Protein AF-A0A7D5KK02-F1 (afdb_monomer)

Nearest PDB structures (foldseek):
  3rag-assembly1_A  TM=5.807E-01  e=3.470E+00  Alicyclobacillus acidocaldarius subsp. acidocaldarius DSM 446
  3rag-assembly2_B  TM=5.726E-01  e=7.232E+00  Alicyclobacillus acidocaldarius subsp. acidocaldarius DSM 446

Foldseek 3Di:
DVVLCVQAHPVLQVVCCVVPVDGCVPDDPVLVVVSSPDNYSVVNVVVVVVVVVVVD

Mean predicted aligned error: 5.8 Å

Structure (mmCIF, N/CA/C/O backbone):
data_AF-A0A7D5KK02-F1
#
_entry.id   AF-A0A7D5KK02-F1
#
loop_
_atom_site.group_PDB
_atom_site.id
_atom_site.type_symbol
_atom_site.label_atom_id
_atom_site.label_alt_id
_atom_site.label_comp_id
_atom_site.label_asym_id
_atom_site.label_entity_id
_atom_site.label_seq_id
_atom_site.pdbx_PDB_ins_code
_atom_site.Cartn_x
_atom_site.Cartn_y
_atom_site.Cartn_z
_atom_site.occupancy
_atom_site.B_iso_or_equiv
_atom_site.auth_seq_id
_atom_site.auth_comp_id
_atom_site.auth_asym_id
_atom_site.auth_atom_id
_atom_site.pdbx_PDB_model_num
ATOM 1 N N . MET A 1 1 ? 1.489 9.601 -3.102 1.00 56.78 1 MET A N 1
ATOM 2 C CA . MET A 1 1 ? 0.350 8.681 -3.349 1.00 56.78 1 MET A CA 1
ATOM 3 C C . MET A 1 1 ? 0.157 8.250 -4.812 1.00 56.78 1 MET A C 1
ATOM 5 O O . MET A 1 1 ? -0.011 7.060 -5.036 1.00 56.78 1 MET A O 1
ATOM 9 N N . GLN A 1 2 ? 0.194 9.130 -5.830 1.00 60.97 2 GLN A N 1
ATOM 10 C CA . GLN A 1 2 ? -0.041 8.701 -7.233 1.00 60.97 2 GLN A CA 1
ATOM 11 C C . GLN A 1 2 ? 1.068 7.807 -7.831 1.00 60.97 2 GLN A C 1
ATOM 13 O O . GLN A 1 2 ? 0.792 6.977 -8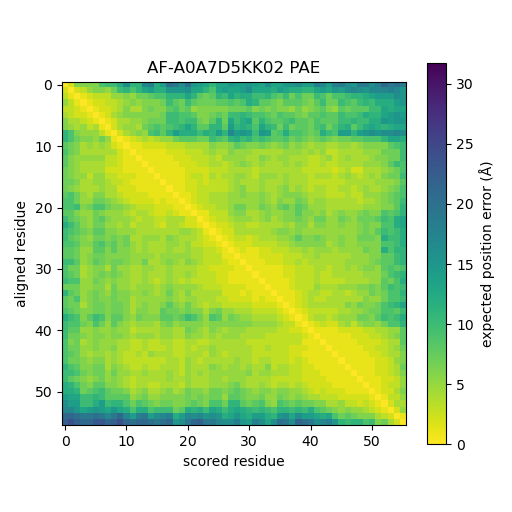.694 1.00 60.97 2 GLN A O 1
ATOM 18 N N . HIS A 1 3 ? 2.312 7.937 -7.361 1.00 65.50 3 HIS A N 1
ATOM 19 C CA . HIS A 1 3 ? 3.445 7.140 -7.848 1.00 65.50 3 HIS A CA 1
ATOM 20 C C . HIS A 1 3 ? 3.359 5.666 -7.440 1.00 65.50 3 HIS A C 1
ATOM 22 O O . HIS A 1 3 ? 3.643 4.794 -8.254 1.00 65.50 3 HIS A O 1
ATOM 28 N N . LEU A 1 4 ? 2.889 5.380 -6.223 1.00 68.12 4 LEU A N 1
ATOM 29 C CA . LEU A 1 4 ? 2.742 4.018 -5.706 1.00 68.12 4 LEU A CA 1
ATOM 30 C C . LEU A 1 4 ? 1.690 3.230 -6.497 1.00 68.12 4 LEU A C 1
ATOM 32 O O . LEU A 1 4 ? 1.949 2.111 -6.933 1.00 68.12 4 LEU A O 1
ATOM 36 N N . ARG A 1 5 ? 0.555 3.880 -6.785 1.00 70.12 5 ARG A N 1
ATOM 37 C CA . ARG A 1 5 ? -0.523 3.336 -7.626 1.00 70.12 5 ARG A CA 1
ATOM 38 C C . ARG A 1 5 ? -0.064 3.101 -9.066 1.00 70.12 5 ARG A C 1
ATOM 40 O O . ARG A 1 5 ? -0.359 2.060 -9.637 1.00 70.12 5 ARG A O 1
ATOM 47 N N . LYS A 1 6 ? 0.712 4.027 -9.643 1.00 68.25 6 LYS A N 1
ATOM 48 C CA . LYS A 1 6 ? 1.292 3.855 -10.988 1.00 68.25 6 LYS A CA 1
ATOM 49 C C . LYS A 1 6 ? 2.339 2.742 -11.060 1.00 68.25 6 LYS A C 1
ATOM 51 O O . LYS A 1 6 ? 2.434 2.087 -12.089 1.00 68.25 6 LYS A O 1
ATOM 56 N N . LYS A 1 7 ? 3.137 2.560 -10.005 1.00 68.44 7 LYS A N 1
ATOM 57 C CA . LYS A 1 7 ? 4.279 1.636 -9.991 1.00 68.44 7 LYS A CA 1
ATOM 58 C C . LYS A 1 7 ? 3.882 0.199 -9.645 1.00 68.44 7 LYS A C 1
ATOM 60 O O . LYS A 1 7 ? 4.410 -0.725 -10.246 1.00 68.44 7 LYS A O 1
ATOM 65 N N . HIS A 1 8 ? 2.952 0.015 -8.707 1.00 68.38 8 HIS A N 1
ATOM 66 C CA . HIS A 1 8 ? 2.529 -1.312 -8.235 1.00 68.38 8 HIS A CA 1
ATOM 67 C C . HIS A 1 8 ? 1.137 -1.728 -8.732 1.00 68.38 8 HIS A C 1
ATOM 69 O O . HIS A 1 8 ? 0.755 -2.887 -8.586 1.00 68.38 8 HIS A O 1
ATOM 75 N N . GLY A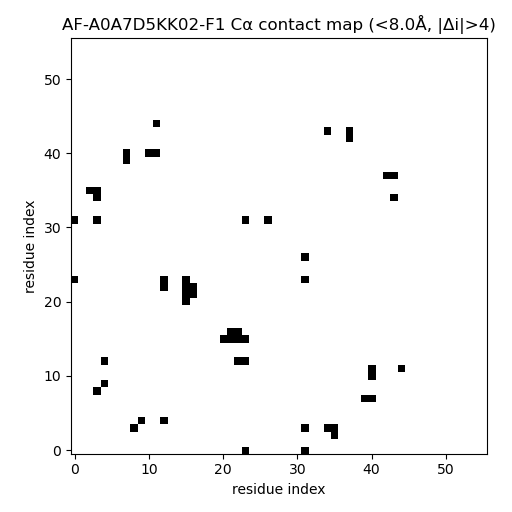 1 9 ? 0.416 -0.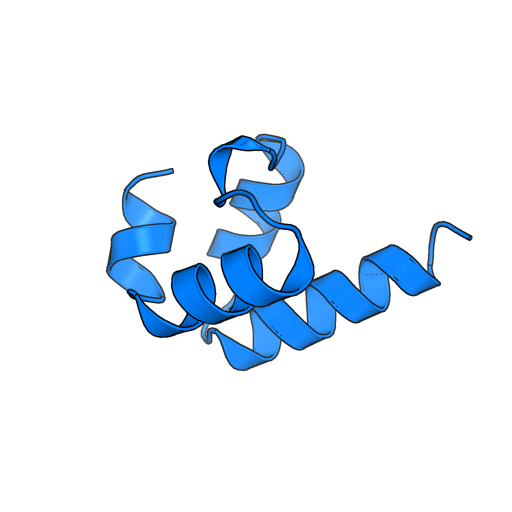814 -9.389 1.00 66.00 9 GLY A N 1
ATOM 76 C CA . GLY A 1 9 ? -0.780 -1.115 -10.169 1.00 66.00 9 GLY A CA 1
ATOM 77 C C . GLY A 1 9 ? -2.033 -1.448 -9.355 1.00 66.00 9 GLY A C 1
ATOM 78 O O . GLY A 1 9 ? -2.047 -1.440 -8.123 1.00 66.00 9 GLY A O 1
ATOM 79 N N . HIS A 1 10 ? -3.102 -1.761 -10.094 1.00 71.62 10 HIS A N 1
ATOM 80 C CA . HIS A 1 10 ? -4.414 -2.149 -9.561 1.00 71.62 10 HIS A CA 1
ATOM 81 C C . HIS A 1 10 ? -4.392 -3.439 -8.729 1.00 71.62 10 HIS A C 1
ATOM 83 O O . HIS A 1 10 ? -5.253 -3.609 -7.876 1.00 71.62 10 HIS A O 1
ATOM 89 N N . ASP A 1 11 ? -3.436 -4.347 -8.943 1.00 78.62 11 ASP A N 1
ATOM 90 C CA . ASP A 1 11 ? -3.410 -5.645 -8.253 1.00 78.62 11 ASP A CA 1
ATOM 91 C C . ASP A 1 11 ? -3.114 -5.507 -6.749 1.00 78.62 11 ASP A C 1
ATOM 93 O O . ASP A 1 11 ? -3.735 -6.159 -5.904 1.00 78.62 11 ASP A O 1
ATOM 97 N N . LEU A 1 12 ? -2.203 -4.595 -6.389 1.00 79.81 12 LEU A N 1
ATOM 98 C CA . LEU A 1 12 ? -1.932 -4.287 -4.988 1.00 79.81 12 LEU A CA 1
ATOM 99 C C . LEU A 1 12 ? -3.111 -3.550 -4.343 1.00 79.81 12 LEU A C 1
ATOM 101 O O . LEU A 1 12 ? -3.448 -3.840 -3.200 1.00 79.81 12 LEU A O 1
ATOM 105 N N . GLU A 1 13 ? -3.741 -2.628 -5.074 1.00 81.31 13 GLU A N 1
ATOM 106 C CA . GLU A 1 13 ? -4.899 -1.872 -4.587 1.00 81.31 13 GLU A CA 1
ATOM 107 C C . GLU A 1 13 ? -6.121 -2.771 -4.362 1.00 81.31 13 GLU A C 1
ATOM 109 O O . GLU A 1 13 ? -6.762 -2.669 -3.320 1.00 81.31 13 GLU A O 1
ATOM 114 N N . ASN A 1 14 ? -6.388 -3.708 -5.277 1.00 84.31 14 ASN A N 1
ATOM 115 C CA . ASN A 1 14 ? -7.452 -4.703 -5.136 1.00 84.31 14 ASN A CA 1
ATOM 116 C C . ASN A 1 14 ? -7.216 -5.614 -3.931 1.00 84.31 14 ASN A C 1
ATOM 118 O O . ASN A 1 14 ? -8.125 -5.825 -3.131 1.00 84.31 14 ASN A O 1
ATOM 122 N N . TRP A 1 15 ? -5.995 -6.133 -3.767 1.00 85.38 15 TRP A N 1
ATOM 123 C CA . TRP A 1 15 ? -5.648 -6.927 -2.587 1.00 85.38 15 TRP A CA 1
ATOM 124 C C . TRP A 1 15 ? -5.802 -6.116 -1.295 1.00 85.38 15 TRP A C 1
ATOM 126 O O . TRP A 1 15 ? -6.342 -6.610 -0.305 1.00 85.38 15 TRP A O 1
ATOM 136 N N . TRP A 1 16 ? -5.352 -4.861 -1.309 1.00 85.88 16 TRP A N 1
ATOM 137 C CA . TRP A 1 16 ? -5.421 -3.980 -0.152 1.00 85.88 16 TRP A CA 1
ATOM 138 C C . TRP A 1 16 ? -6.878 -3.695 0.229 1.00 85.88 16 TRP A C 1
ATOM 140 O O . TRP A 1 16 ? -7.243 -3.852 1.394 1.00 85.88 16 TRP A O 1
ATOM 150 N N . GLN A 1 17 ? -7.731 -3.344 -0.737 1.00 85.94 17 GLN A N 1
ATOM 151 C CA . GLN A 1 17 ? -9.163 -3.165 -0.499 1.00 85.94 17 GLN A CA 1
ATOM 152 C C . GLN A 1 17 ? -9.835 -4.456 -0.028 1.00 85.94 17 GLN A C 1
ATOM 154 O O . GLN A 1 17 ? -10.644 -4.402 0.891 1.00 85.94 17 GLN A O 1
ATOM 159 N N . ALA A 1 18 ? -9.484 -5.617 -0.584 1.00 87.94 18 ALA A N 1
ATOM 160 C CA . ALA A 1 18 ? -10.028 -6.894 -0.126 1.00 87.94 18 ALA A CA 1
ATOM 161 C C . ALA A 1 18 ? -9.645 -7.210 1.332 1.00 87.94 18 ALA A C 1
ATOM 163 O O . ALA A 1 18 ? -10.430 -7.821 2.053 1.00 87.94 18 ALA A O 1
ATOM 164 N N . ARG A 1 19 ? -8.453 -6.789 1.780 1.00 84.38 19 ARG A N 1
ATOM 165 C CA . ARG A 1 19 ? -7.968 -7.024 3.148 1.00 84.38 19 ARG A CA 1
ATOM 166 C C . ARG A 1 19 ? -8.491 -6.007 4.165 1.00 84.38 19 ARG A C 1
ATOM 168 O O . ARG A 1 19 ? -8.856 -6.403 5.266 1.00 84.38 19 ARG A O 1
ATOM 175 N N . TYR A 1 20 ? -8.489 -4.721 3.819 1.00 83.50 20 TYR A N 1
ATOM 176 C CA . TYR A 1 20 ? -8.762 -3.625 4.758 1.00 83.50 20 TYR A CA 1
ATOM 177 C C . TYR A 1 20 ? -10.095 -2.904 4.512 1.00 83.50 20 TYR A C 1
ATOM 179 O O . TYR A 1 20 ? -10.568 -2.185 5.387 1.00 83.50 20 TYR A O 1
ATOM 187 N N . GLY A 1 21 ? -10.708 -3.072 3.338 1.00 84.12 21 GLY A N 1
ATOM 188 C CA . GLY A 1 21 ? -11.960 -2.409 2.951 1.00 84.12 21 GLY A CA 1
ATOM 189 C C . GLY A 1 21 ? -11.811 -0.956 2.480 1.00 84.12 21 GLY A C 1
ATOM 190 O O . GLY A 1 21 ? -12.807 -0.312 2.173 1.00 84.12 21 GLY A O 1
ATOM 191 N N . TYR A 1 22 ? -10.589 -0.426 2.411 1.00 82.88 22 TYR A N 1
ATOM 192 C CA . TYR A 1 22 ? -10.270 0.941 1.973 1.00 82.88 22 TYR A CA 1
ATOM 193 C C . TYR A 1 22 ? -8.970 0.950 1.169 1.00 82.88 22 TYR A C 1
ATOM 195 O O . TYR A 1 22 ? -8.219 -0.005 1.262 1.00 82.88 22 TYR A O 1
ATOM 203 N N . GLY A 1 23 ? -8.685 1.986 0.374 1.00 79.00 23 GLY A N 1
ATOM 204 C CA . GLY A 1 23 ? -7.453 2.064 -0.431 1.00 79.00 23 GLY A CA 1
ATOM 205 C C . GLY A 1 23 ? -6.211 2.534 0.346 1.00 79.00 23 GLY A C 1
ATOM 206 O O . GLY A 1 23 ? -6.222 2.687 1.565 1.00 79.00 23 GLY A O 1
ATOM 207 N N . PHE A 1 24 ? -5.133 2.875 -0.369 1.00 77.38 24 PHE A N 1
ATOM 208 C CA . PHE A 1 24 ? -3.901 3.444 0.219 1.00 77.38 24 PHE A CA 1
ATOM 209 C C . PHE A 1 24 ? -4.082 4.809 0.911 1.00 77.38 24 PHE A C 1
ATOM 211 O O . PHE A 1 24 ? -3.148 5.353 1.484 1.00 77.38 24 PHE A O 1
ATOM 218 N N . GLU A 1 25 ? -5.276 5.382 0.850 1.00 76.56 25 GLU A N 1
ATOM 219 C CA . GLU A 1 25 ? -5.700 6.624 1.501 1.00 76.56 25 GLU A CA 1
ATOM 220 C C . GLU A 1 25 ? -5.578 6.615 3.033 1.00 76.56 25 GLU A C 1
ATOM 222 O O . GLU A 1 25 ? -5.491 7.676 3.644 1.00 76.56 25 GLU A O 1
ATOM 227 N N . ARG A 1 26 ? -5.514 5.435 3.658 1.00 78.75 26 ARG A N 1
ATOM 228 C CA . ARG A 1 26 ? -5.293 5.285 5.107 1.00 78.75 26 ARG A CA 1
ATOM 229 C C . ARG A 1 26 ? -3.823 5.138 5.497 1.00 78.75 26 ARG A C 1
ATOM 231 O O . ARG A 1 26 ? -3.534 5.100 6.688 1.00 78.75 26 ARG A O 1
ATOM 238 N N . LEU A 1 27 ? -2.914 5.061 4.523 1.00 77.75 27 LEU A N 1
ATOM 239 C CA . LEU A 1 27 ? -1.483 5.039 4.796 1.00 77.75 2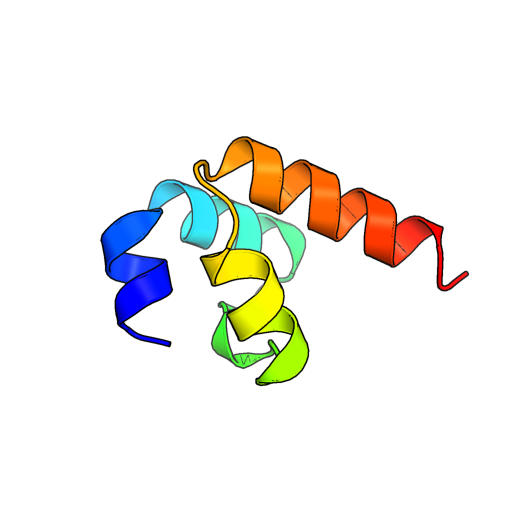7 LEU A CA 1
ATOM 240 C C . LEU A 1 27 ? -1.003 6.415 5.239 1.00 77.75 27 LEU A C 1
ATOM 242 O O . LEU A 1 27 ? -1.265 7.424 4.579 1.00 77.75 27 LEU A O 1
ATOM 246 N N . THR A 1 28 ? -0.215 6.440 6.305 1.00 81.69 28 THR A N 1
ATOM 247 C CA . THR A 1 28 ? 0.572 7.620 6.657 1.00 81.69 28 THR A CA 1
ATOM 248 C C . THR A 1 28 ? 1.675 7.858 5.621 1.00 81.69 28 THR A C 1
ATOM 250 O O . THR A 1 28 ? 2.104 6.944 4.910 1.00 81.69 28 THR A O 1
ATOM 253 N N . GLU A 1 29 ? 2.190 9.088 5.536 1.00 80.56 29 GLU A N 1
ATOM 254 C CA . GLU A 1 29 ? 3.316 9.403 4.640 1.00 80.56 29 GLU A CA 1
ATOM 255 C C . GLU A 1 29 ? 4.545 8.521 4.897 1.00 80.56 29 GLU A C 1
ATOM 257 O O . GLU A 1 29 ? 5.244 8.141 3.954 1.00 80.56 29 GLU A O 1
ATOM 262 N N . SER A 1 30 ? 4.790 8.161 6.158 1.00 79.50 30 SER A N 1
ATOM 263 C CA . SER A 1 30 ? 5.882 7.271 6.550 1.00 79.50 30 SER A CA 1
ATOM 264 C C . SER A 1 30 ? 5.713 5.877 5.955 1.00 79.50 30 SER A C 1
ATOM 266 O O . SER A 1 30 ? 6.660 5.349 5.371 1.00 79.50 30 SER A O 1
ATOM 268 N N . GLU A 1 31 ? 4.513 5.302 6.042 1.00 79.12 31 GLU A N 1
ATOM 269 C CA . GLU A 1 31 ? 4.216 3.991 5.464 1.00 79.12 31 GLU A CA 1
ATOM 270 C C . GLU A 1 31 ? 4.274 4.040 3.939 1.00 79.12 31 GLU A C 1
ATOM 272 O O . GLU A 1 31 ? 4.954 3.216 3.332 1.00 79.12 31 GLU A O 1
ATOM 277 N N . ALA A 1 32 ? 3.657 5.047 3.313 1.00 80.62 32 ALA A N 1
ATOM 278 C CA . ALA A 1 32 ? 3.703 5.219 1.864 1.00 80.62 32 ALA A CA 1
ATOM 279 C C . ALA A 1 32 ? 5.152 5.294 1.354 1.00 80.62 32 ALA A C 1
ATOM 281 O O . ALA A 1 32 ? 5.519 4.545 0.450 1.00 80.62 32 ALA A O 1
ATOM 282 N N . ARG A 1 33 ? 6.012 6.104 1.989 1.00 82.12 33 ARG A N 1
ATOM 283 C CA . ARG A 1 33 ? 7.440 6.208 1.640 1.00 82.12 33 ARG A CA 1
ATOM 284 C C . ARG A 1 33 ? 8.181 4.881 1.819 1.00 82.12 33 ARG A C 1
ATOM 286 O O . ARG A 1 33 ? 9.087 4.562 1.044 1.00 82.12 33 ARG A O 1
ATOM 293 N N . TYR A 1 34 ? 7.811 4.103 2.833 1.00 79.06 34 TYR A N 1
ATOM 294 C CA . TYR A 1 34 ? 8.374 2.775 3.068 1.00 79.06 34 TYR A CA 1
ATOM 295 C C . TYR A 1 34 ? 7.968 1.782 1.972 1.00 79.06 34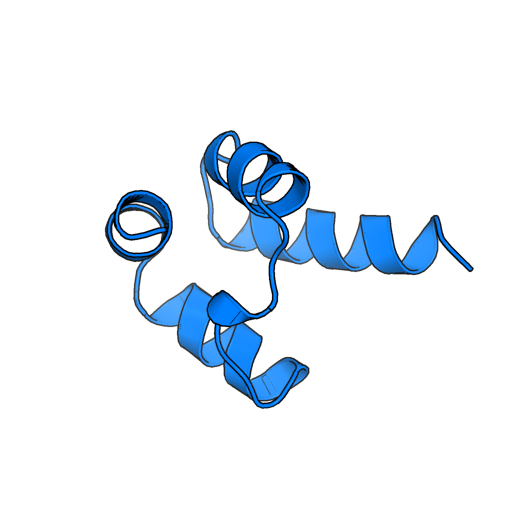 TYR A C 1
ATOM 297 O O . TYR A 1 34 ? 8.790 0.991 1.501 1.00 79.06 34 TYR A O 1
ATOM 305 N N . LEU A 1 35 ? 6.715 1.860 1.522 1.00 78.44 35 LEU A N 1
ATOM 306 C CA . LEU A 1 35 ? 6.190 1.045 0.435 1.00 78.44 35 LEU A CA 1
ATOM 307 C C . LEU A 1 35 ? 6.790 1.442 -0.922 1.00 78.44 35 LEU A C 1
ATOM 309 O O . LEU A 1 35 ? 7.165 0.550 -1.677 1.00 78.44 35 LEU A O 1
ATOM 313 N N . GLU A 1 36 ? 6.996 2.735 -1.202 1.00 80.44 36 GLU A N 1
ATOM 314 C CA . GLU A 1 36 ? 7.606 3.221 -2.459 1.00 80.44 36 GLU A CA 1
ATOM 315 C C . GLU A 1 36 ? 9.036 2.704 -2.686 1.00 80.44 36 GLU A C 1
ATOM 317 O O . GLU A 1 36 ? 9.474 2.543 -3.832 1.00 80.44 36 GLU A O 1
ATOM 322 N N . ARG A 1 37 ? 9.766 2.418 -1.599 1.00 82.31 37 ARG A N 1
ATOM 323 C CA . ARG A 1 37 ? 11.101 1.798 -1.641 1.00 82.31 37 ARG A CA 1
ATOM 324 C C . ARG A 1 37 ? 11.080 0.331 -2.055 1.00 82.31 37 ARG A C 1
ATOM 326 O O . ARG A 1 37 ? 12.140 -0.2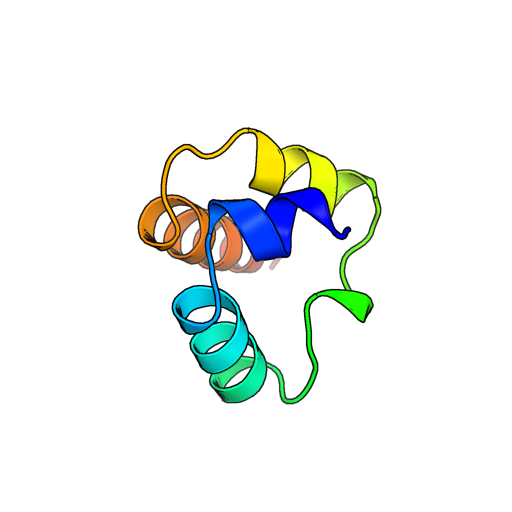26 -2.332 1.00 82.31 37 ARG A O 1
ATOM 333 N N . SER A 1 38 ? 9.920 -0.312 -2.054 1.00 81.12 38 SER A N 1
ATOM 334 C CA . SER A 1 38 ? 9.812 -1.713 -2.443 1.00 81.12 38 SER A CA 1
ATOM 335 C C . SER A 1 38 ? 9.775 -1.834 -3.974 1.00 81.12 38 SER A C 1
ATOM 337 O O . SER A 1 38 ? 9.165 -0.995 -4.644 1.00 81.12 38 SER A O 1
ATOM 339 N N . PRO A 1 39 ? 10.442 -2.846 -4.549 1.00 76.19 39 PRO A N 1
ATOM 340 C CA . PRO A 1 39 ? 10.439 -3.060 -5.993 1.00 76.19 39 PRO A CA 1
ATOM 341 C C . PRO A 1 39 ? 9.117 -3.668 -6.486 1.00 76.19 39 PRO A C 1
ATOM 343 O O . PRO A 1 39 ? 8.626 -3.250 -7.531 1.00 76.19 39 PRO A O 1
ATOM 346 N N . ASP A 1 40 ? 8.480 -4.536 -5.689 1.00 80.62 40 ASP A N 1
ATOM 347 C CA . ASP A 1 40 ? 7.332 -5.348 -6.113 1.00 80.62 40 ASP A CA 1
ATOM 348 C C . ASP A 1 40 ? 6.159 -5.311 -5.128 1.00 80.62 40 ASP A C 1
ATOM 350 O O . ASP A 1 40 ? 6.342 -5.194 -3.911 1.00 80.62 40 ASP A O 1
ATOM 354 N N . ALA A 1 41 ? 4.945 -5.495 -5.659 1.00 80.06 41 ALA A N 1
ATOM 355 C CA . ALA A 1 41 ? 3.708 -5.576 -4.880 1.00 80.06 41 ALA A CA 1
ATOM 356 C C . ALA A 1 41 ? 3.743 -6.705 -3.835 1.00 80.06 41 ALA A C 1
ATOM 358 O O . ALA A 1 41 ? 3.269 -6.528 -2.716 1.00 80.06 41 ALA A O 1
ATOM 359 N N . ASP A 1 42 ? 4.365 -7.840 -4.154 1.00 82.81 42 ASP A N 1
ATOM 360 C CA . ASP A 1 42 ? 4.454 -8.975 -3.231 1.00 82.81 42 ASP A CA 1
ATOM 361 C C . ASP A 1 42 ? 5.381 -8.692 -2.034 1.00 82.81 42 ASP A C 1
ATOM 363 O O . ASP A 1 42 ? 5.083 -9.033 -0.887 1.00 82.81 42 ASP A O 1
ATOM 367 N N . THR A 1 43 ? 6.468 -7.950 -2.276 1.00 84.94 43 THR A N 1
ATOM 368 C CA . THR A 1 43 ? 7.346 -7.451 -1.205 1.00 84.94 43 THR A CA 1
ATOM 369 C C . THR A 1 43 ? 6.594 -6.474 -0.304 1.00 84.94 43 THR A C 1
ATOM 371 O O . THR A 1 43 ? 6.750 -6.513 0.917 1.00 84.94 43 THR A O 1
ATOM 374 N N . ILE A 1 44 ? 5.755 -5.614 -0.892 1.00 83.19 44 ILE A N 1
ATOM 375 C CA . ILE A 1 44 ? 4.900 -4.686 -0.147 1.00 83.19 44 ILE A CA 1
ATOM 376 C C . ILE A 1 44 ? 3.939 -5.459 0.760 1.00 83.19 44 ILE A C 1
ATOM 378 O O . ILE A 1 44 ? 3.914 -5.193 1.960 1.00 83.19 44 ILE A O 1
ATOM 382 N N . ARG A 1 45 ? 3.221 -6.458 0.227 1.00 84.88 45 ARG A N 1
A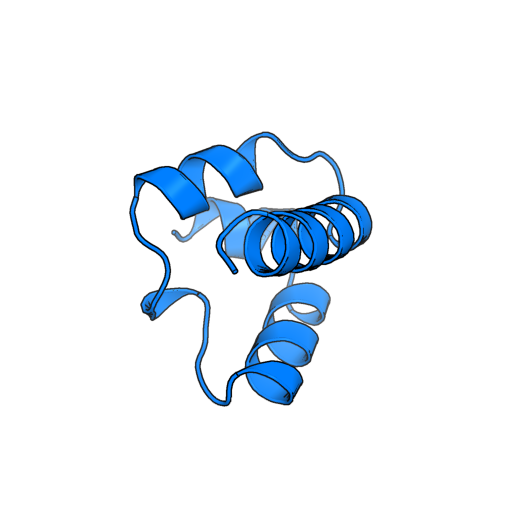TOM 383 C CA . ARG A 1 45 ? 2.307 -7.318 1.002 1.00 84.88 45 ARG A CA 1
ATOM 384 C C . ARG A 1 45 ? 3.010 -7.965 2.190 1.00 84.88 45 ARG A C 1
ATOM 386 O O . ARG A 1 45 ? 2.559 -7.812 3.323 1.00 84.88 45 ARG A O 1
ATOM 393 N N . ASN A 1 46 ? 4.140 -8.628 1.943 1.00 85.81 46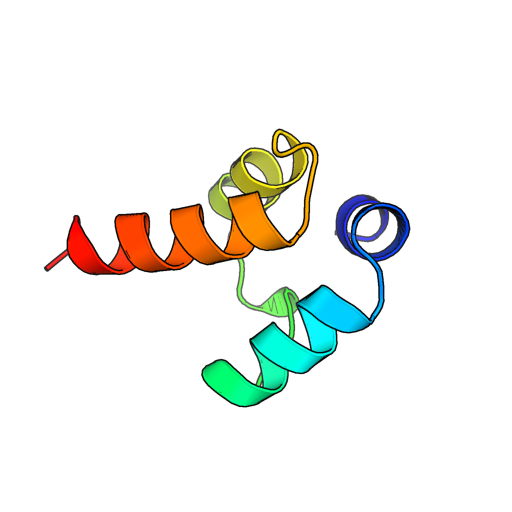 ASN A N 1
ATOM 394 C CA . ASN A 1 46 ? 4.914 -9.287 2.994 1.00 85.81 46 ASN A CA 1
ATOM 395 C C . ASN A 1 46 ? 5.389 -8.304 4.070 1.00 85.81 46 ASN A C 1
ATOM 397 O O . ASN A 1 46 ? 5.336 -8.618 5.257 1.00 85.81 46 ASN A O 1
ATOM 401 N N . ARG A 1 47 ? 5.809 -7.095 3.679 1.00 82.12 47 ARG A N 1
ATOM 402 C CA . ARG A 1 47 ? 6.225 -6.053 4.626 1.00 82.12 47 ARG A CA 1
ATOM 403 C C . ARG A 1 47 ? 5.079 -5.532 5.480 1.00 82.12 47 ARG A C 1
ATOM 405 O O . ARG A 1 47 ? 5.288 -5.348 6.671 1.00 82.12 47 ARG A O 1
ATOM 412 N N . ILE A 1 48 ? 3.897 -5.321 4.904 1.00 80.69 48 ILE A N 1
ATOM 413 C CA . ILE A 1 48 ? 2.710 -4.893 5.660 1.00 80.69 48 ILE A CA 1
ATOM 414 C C . ILE A 1 48 ? 2.359 -5.956 6.702 1.00 80.69 48 ILE A C 1
ATOM 416 O O . ILE A 1 48 ? 2.236 -5.641 7.880 1.00 80.69 48 ILE A O 1
ATOM 420 N N . ILE A 1 49 ? 2.303 -7.225 6.288 1.00 83.62 49 ILE A N 1
ATOM 421 C CA . ILE A 1 49 ? 2.018 -8.353 7.186 1.00 83.62 49 ILE A CA 1
ATOM 422 C C . ILE A 1 49 ? 3.078 -8.454 8.296 1.00 83.62 49 ILE A C 1
ATOM 424 O O . ILE A 1 49 ? 2.748 -8.717 9.451 1.00 83.62 49 ILE A O 1
ATOM 428 N N . ALA A 1 50 ? 4.355 -8.242 7.965 1.00 83.75 50 ALA A N 1
ATOM 429 C CA . ALA A 1 50 ? 5.439 -8.240 8.943 1.00 83.75 50 ALA A CA 1
ATOM 430 C C . ALA A 1 50 ? 5.342 -7.060 9.926 1.00 83.75 50 ALA A C 1
ATOM 432 O O . ALA A 1 50 ? 5.562 -7.254 11.119 1.00 83.75 50 ALA A O 1
ATOM 433 N N . ALA A 1 51 ? 4.985 -5.863 9.451 1.00 78.06 51 ALA A N 1
ATOM 434 C CA . ALA A 1 51 ? 4.792 -4.682 10.289 1.00 78.06 51 ALA A CA 1
ATOM 435 C C . ALA A 1 51 ? 3.596 -4.846 11.241 1.00 78.06 51 ALA A C 1
ATOM 437 O O . ALA A 1 51 ? 3.726 -4.540 12.423 1.00 78.06 51 ALA A O 1
ATOM 438 N N . GLU A 1 52 ? 2.479 -5.412 10.767 1.00 75.31 52 GLU A N 1
ATOM 439 C CA . GLU A 1 52 ? 1.331 -5.764 11.617 1.00 75.31 52 GLU A CA 1
ATOM 440 C C . GLU A 1 52 ? 1.725 -6.745 12.728 1.00 75.31 52 GLU A C 1
ATOM 442 O O . GLU A 1 52 ? 1.306 -6.585 13.869 1.00 75.31 52 GLU A O 1
ATOM 447 N N . LYS A 1 53 ? 2.561 -7.746 12.420 1.00 72.62 53 LYS A N 1
ATOM 448 C CA . LYS A 1 53 ? 3.038 -8.706 13.428 1.00 72.62 53 LYS A CA 1
ATOM 449 C C . LYS A 1 53 ? 4.039 -8.118 14.422 1.00 72.62 53 LYS A C 1
ATOM 451 O O . LYS A 1 53 ? 4.134 -8.631 15.529 1.00 72.62 53 LYS A O 1
ATOM 456 N N . ALA A 1 54 ? 4.813 -7.109 14.030 1.00 69.19 54 ALA A N 1
ATOM 457 C CA . ALA A 1 54 ? 5.840 -6.508 14.881 1.00 69.19 54 ALA A CA 1
ATOM 458 C C . ALA A 1 54 ? 5.286 -5.452 15.857 1.00 69.19 54 ALA A C 1
ATOM 460 O O . ALA A 1 54 ? 5.977 -5.092 16.805 1.00 69.19 54 ALA A O 1
ATOM 461 N N . GLY A 1 55 ? 4.071 -4.947 15.618 1.00 59.75 55 GLY A N 1
ATOM 462 C CA . GLY A 1 55 ? 3.398 -3.948 16.456 1.00 59.75 55 GLY A CA 1
ATOM 463 C C . GLY A 1 55 ? 2.340 -4.504 17.418 1.00 59.75 55 GLY A C 1
ATOM 464 O O . GLY A 1 55 ? 1.517 -3.719 17.886 1.00 59.75 55 GLY A O 1
ATOM 465 N N . GLY A 1 56 ? 2.321 -5.823 17.655 1.00 46.75 56 GLY A N 1
ATOM 466 C CA . GLY A 1 56 ? 1.402 -6.506 18.578 1.00 46.75 56 GLY A CA 1
ATOM 467 C C . GLY A 1 56 ? 1.967 -6.685 19.979 1.00 46.75 56 GLY A C 1
ATOM 468 O O . GLY A 1 56 ? 3.177 -6.987 20.085 1.00 46.75 56 GLY A O 1
#

Solvent-accessible surface area (backbone atoms only — not comparable to full-atom values): 3388 Å² total; per-residue (Å²): 115,71,62,52,50,70,73,45,37,67,67,47,46,51,52,41,28,73,73,71,73,47,62,78,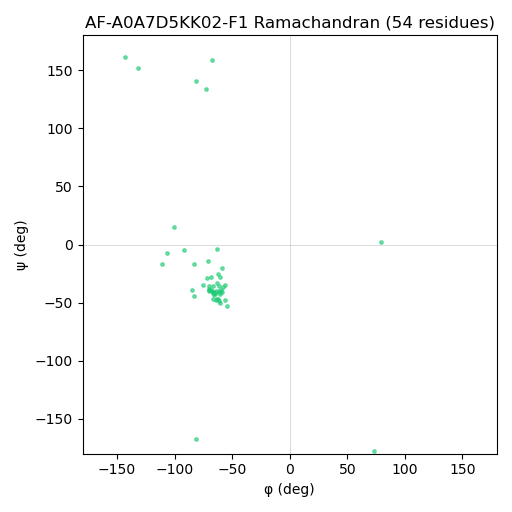84,79,53,50,72,69,55,48,57,57,47,61,72,42,92,46,49,66,58,38,52,54,49,52,56,49,50,60,64,71,74,109

Sequence (56 aa):
MQHLRKKHGHDLENWWQARYGYGFERLTESEARYLERSPDADTIRNRIIAAEKAGG

pLDDT: mean 77.38, std 8.22, range [46.75, 87.94]

Radius of gyration: 10.51 Å; Cα contacts (8 Å, |Δi|>4): 27; chains: 1; bounding box: 23×19×30 Å

Secondary structure (DSSP, 8-state):
-HHHHHHHHHHHHHHHHHHHSS-GGG--HHHHHHHHT-SSHHHHHHHHHHHHHHT-